Protein AF-A0A958MAZ6-F1 (afdb_monomer_lite)

Foldseek 3Di:
DVVCQLQQHPQQAPVVRGQWDWDADPNDTDIDGHDCCLTLLNVHPPRDDDCPWFVDPDSLDGADRDDPVCVVVVVVVLVVVVVCLVVVLVVLVVPVVDDPVSSVSSNVSSVVCNVPVVDHHHGPPDPPPDDPDD

Radius of gyration: 16.44 Å; chains: 1; bounding box: 55×32×36 Å

pLDDT: mean 88.1, std 15.41, range [31.86, 98.44]

Structure (mmCIF, N/CA/C/O backbone):
data_AF-A0A958MAZ6-F1
#
_entry.id   AF-A0A958MAZ6-F1
#
loop_
_atom_site.group_PDB
_atom_site.id
_atom_site.type_symbol
_atom_site.label_atom_id
_atom_site.label_alt_id
_atom_site.label_comp_id
_atom_site.label_asym_id
_atom_site.label_entity_id
_atom_site.label_seq_id
_atom_site.pdbx_PDB_ins_code
_atom_site.Cartn_x
_atom_site.Cartn_y
_atom_site.Cartn_z
_atom_site.occupancy
_atom_site.B_iso_or_equiv
_atom_site.auth_seq_id
_atom_site.auth_comp_id
_atom_site.auth_asym_id
_atom_site.auth_atom_id
_atom_site.pdbx_PDB_model_num
ATOM 1 N N . ALA A 1 1 ? 3.355 -2.688 -8.962 1.00 88.56 1 ALA A N 1
ATOM 2 C CA . ALA A 1 1 ? 3.538 -1.260 -8.626 1.00 88.56 1 ALA A CA 1
ATOM 3 C C . ALA A 1 1 ? 2.226 -0.572 -8.267 1.00 88.56 1 ALA A C 1
ATOM 5 O O . ALA A 1 1 ? 2.076 -0.203 -7.114 1.00 88.56 1 ALA A O 1
ATOM 6 N N . LEU A 1 2 ? 1.264 -0.418 -9.192 1.00 92.00 2 LEU A N 1
ATOM 7 C CA . LEU A 1 2 ? 0.021 0.309 -8.881 1.00 92.00 2 LEU A CA 1
ATOM 8 C C . LEU A 1 2 ? -0.821 -0.366 -7.784 1.00 92.00 2 LEU A C 1
ATOM 10 O O . LEU A 1 2 ? -1.385 0.328 -6.950 1.00 92.00 2 LEU A O 1
ATOM 14 N N . PHE A 1 3 ? -0.846 -1.702 -7.741 1.00 94.06 3 PHE A N 1
ATOM 15 C CA . PHE A 1 3 ? -1.470 -2.447 -6.642 1.00 94.06 3 PHE A CA 1
ATOM 16 C C . PHE A 1 3 ? -0.880 -2.071 -5.273 1.00 94.06 3 PHE A C 1
ATOM 18 O O . PHE A 1 3 ? -1.616 -1.657 -4.385 1.00 94.06 3 PHE A O 1
ATOM 25 N N . GLU A 1 4 ? 0.447 -2.135 -5.138 1.00 95.31 4 GLU A N 1
ATOM 26 C CA . GLU A 1 4 ? 1.157 -1.746 -3.911 1.00 95.31 4 GLU A CA 1
ATOM 27 C C . GLU A 1 4 ? 0.891 -0.286 -3.539 1.00 95.31 4 GLU A C 1
ATOM 29 O O . GLU A 1 4 ? 0.637 0.035 -2.383 1.00 95.31 4 GLU A O 1
ATOM 34 N N . TYR A 1 5 ? 0.858 0.602 -4.536 1.00 95.06 5 TYR A N 1
ATOM 35 C CA . TYR A 1 5 ? 0.494 1.998 -4.328 1.00 95.06 5 TYR A CA 1
ATOM 36 C C . TYR A 1 5 ? -0.942 2.146 -3.806 1.00 95.06 5 TYR A C 1
ATOM 38 O O . TYR A 1 5 ? -1.156 2.862 -2.833 1.00 95.06 5 TYR A O 1
ATOM 46 N N . MET A 1 6 ? -1.921 1.447 -4.396 1.00 96.19 6 MET A N 1
ATOM 47 C CA . MET A 1 6 ? -3.328 1.486 -3.972 1.00 96.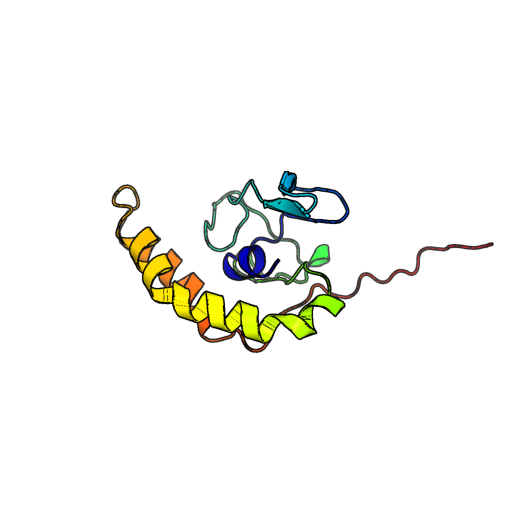19 6 MET A CA 1
ATOM 48 C C . MET A 1 6 ? -3.473 1.143 -2.487 1.00 96.19 6 MET A C 1
ATOM 50 O O . MET A 1 6 ? -4.150 1.870 -1.751 1.00 96.19 6 MET A O 1
ATOM 54 N N . ILE A 1 7 ? -2.805 0.075 -2.045 1.00 97.31 7 ILE A N 1
ATOM 55 C CA . ILE A 1 7 ? -2.846 -0.376 -0.649 1.00 97.31 7 ILE A CA 1
ATOM 56 C C . ILE A 1 7 ? -1.894 0.407 0.271 1.00 97.31 7 ILE A C 1
ATOM 58 O O . ILE A 1 7 ? -1.906 0.183 1.477 1.00 97.31 7 ILE A O 1
ATOM 62 N N . GLY A 1 8 ? -1.104 1.342 -0.265 1.00 96.44 8 GLY A N 1
ATOM 63 C CA . GLY A 1 8 ? -0.164 2.153 0.509 1.00 96.44 8 GLY A CA 1
ATOM 64 C C . GLY A 1 8 ? 1.021 1.364 1.046 1.00 96.44 8 GLY A C 1
ATOM 65 O O . GLY A 1 8 ? 1.453 1.608 2.167 1.00 96.44 8 GLY A O 1
ATOM 66 N N . ASN A 1 9 ? 1.518 0.387 0.290 1.00 96.69 9 ASN A N 1
ATOM 67 C CA . ASN A 1 9 ? 2.681 -0.396 0.676 1.00 96.69 9 ASN A CA 1
ATOM 68 C C . ASN A 1 9 ? 3.971 0.227 0.122 1.00 96.69 9 ASN A C 1
ATOM 70 O O . ASN A 1 9 ? 4.182 0.287 -1.093 1.00 96.69 9 ASN A O 1
ATOM 74 N N . ALA A 1 10 ? 4.842 0.671 1.029 1.00 93.81 10 ALA A N 1
ATOM 75 C CA . ALA A 1 10 ? 6.183 1.174 0.722 1.00 93.81 10 ALA A CA 1
ATOM 76 C C . ALA A 1 10 ? 7.298 0.176 1.105 1.00 93.81 10 ALA A C 1
ATOM 78 O O . ALA A 1 10 ? 8.485 0.484 0.962 1.00 93.81 10 ALA A O 1
ATOM 79 N N . ASP A 1 11 ? 6.935 -1.018 1.588 1.00 93.00 11 ASP A N 1
ATOM 80 C CA . ASP A 1 11 ? 7.870 -2.039 2.063 1.00 93.00 11 ASP A CA 1
ATOM 81 C C . ASP A 1 11 ? 8.224 -3.083 0.990 1.00 93.00 11 ASP A C 1
ATOM 83 O O . ASP A 1 11 ? 8.498 -4.235 1.292 1.00 93.00 11 ASP A O 1
ATOM 87 N N . TRP A 1 12 ? 8.254 -2.696 -0.285 1.00 92.81 12 TRP A N 1
ATOM 88 C CA . TRP A 1 12 ? 8.580 -3.591 -1.401 1.00 92.81 12 TRP A CA 1
ATOM 89 C C . TRP A 1 12 ? 9.534 -2.911 -2.387 1.00 92.81 12 TRP A C 1
ATOM 91 O O . TRP A 1 12 ? 9.534 -1.687 -2.526 1.00 92.81 12 TRP A O 1
ATOM 101 N N . GLU A 1 13 ? 10.352 -3.695 -3.093 1.00 89.56 13 GLU A N 1
ATOM 102 C CA . GLU A 1 13 ? 11.251 -3.158 -4.115 1.00 89.56 13 GLU A CA 1
ATOM 103 C C . GLU A 1 13 ? 11.596 -4.191 -5.191 1.00 89.56 13 GLU A C 1
ATOM 105 O O . GLU A 1 13 ? 12.080 -5.283 -4.893 1.00 89.56 13 GLU A O 1
ATOM 110 N N . ILE A 1 14 ? 11.411 -3.816 -6.461 1.00 86.31 14 ILE A N 1
ATOM 111 C CA . ILE A 1 14 ? 11.726 -4.679 -7.613 1.00 86.31 14 ILE A CA 1
ATOM 112 C C . ILE A 1 14 ? 13.240 -4.907 -7.715 1.00 86.31 14 ILE A C 1
ATOM 114 O O . ILE A 1 14 ? 13.686 -6.046 -7.825 1.00 86.31 14 ILE A O 1
ATOM 118 N N . THR A 1 15 ? 14.035 -3.836 -7.629 1.00 84.62 15 THR A N 1
ATOM 119 C CA . THR A 1 15 ? 15.490 -3.864 -7.858 1.00 84.62 15 THR A CA 1
ATOM 120 C C . THR A 1 15 ? 16.230 -4.782 -6.886 1.00 84.62 15 THR A C 1
ATOM 122 O O . THR A 1 15 ? 17.078 -5.562 -7.310 1.00 84.62 15 THR A O 1
ATOM 125 N N . TYR A 1 16 ? 15.892 -4.729 -5.594 1.00 87.06 16 TYR A N 1
ATOM 126 C CA . TYR A 1 16 ? 16.510 -5.577 -4.565 1.00 87.06 16 TYR A CA 1
ATOM 127 C C . TYR A 1 16 ? 15.683 -6.820 -4.224 1.00 87.06 16 TYR A C 1
ATOM 129 O O . TYR A 1 16 ? 16.024 -7.537 -3.288 1.00 87.06 16 TYR A O 1
ATOM 137 N N . SER A 1 17 ? 14.607 -7.095 -4.971 1.00 90.19 17 SER A N 1
ATOM 138 C CA . SER A 1 17 ? 13.696 -8.219 -4.708 1.00 90.19 17 SER A CA 1
ATOM 139 C C . SER A 1 17 ? 13.158 -8.247 -3.271 1.00 90.19 17 SER A C 1
ATOM 141 O O . SER A 1 17 ? 12.969 -9.309 -2.679 1.00 90.19 17 SER A O 1
ATOM 143 N N . LYS A 1 18 ? 12.922 -7.069 -2.687 1.00 93.38 18 LYS A N 1
ATOM 144 C CA . LYS A 1 18 ? 12.365 -6.949 -1.340 1.00 93.38 18 LYS A CA 1
ATOM 145 C C . LYS A 1 18 ? 10.858 -7.175 -1.411 1.00 93.38 18 LYS A C 1
ATOM 147 O O . LYS A 1 18 ? 10.179 -6.462 -2.148 1.00 93.38 18 LYS A O 1
ATOM 152 N N . ASN A 1 19 ? 10.354 -8.148 -0.651 1.00 95.50 19 ASN A N 1
ATOM 153 C CA . ASN A 1 19 ? 8.926 -8.481 -0.557 1.00 95.50 19 ASN A CA 1
ATOM 154 C C . ASN A 1 19 ? 8.256 -8.747 -1.918 1.00 95.50 19 ASN A C 1
ATOM 156 O O . ASN A 1 19 ? 7.069 -8.515 -2.138 1.00 95.50 19 ASN A O 1
ATOM 160 N N . VAL A 1 20 ? 9.042 -9.283 -2.857 1.00 95.12 20 VAL A N 1
ATOM 161 C CA . VAL A 1 20 ? 8.583 -9.744 -4.165 1.00 95.12 20 VAL A CA 1
ATOM 162 C C . VAL A 1 20 ? 9.321 -11.020 -4.556 1.00 95.12 20 VAL A C 1
ATOM 164 O O . VAL A 1 20 ? 10.532 -11.140 -4.383 1.00 95.12 20 VAL A O 1
ATOM 167 N N . LYS A 1 21 ? 8.583 -11.998 -5.078 1.00 94.44 21 LYS A N 1
ATOM 168 C CA . LYS A 1 21 ? 9.135 -13.190 -5.731 1.00 94.44 21 LYS A CA 1
ATOM 169 C C . LYS A 1 21 ? 8.850 -13.125 -7.217 1.00 94.44 21 LYS A C 1
ATOM 171 O O . LYS A 1 21 ? 7.878 -12.509 -7.637 1.00 94.44 21 LYS A O 1
ATOM 176 N N . TYR A 1 22 ? 9.661 -13.808 -8.008 1.00 94.06 22 TYR A N 1
ATOM 177 C CA . TYR A 1 22 ? 9.463 -13.881 -9.447 1.00 94.06 22 TYR A CA 1
ATOM 178 C C . TYR A 1 22 ? 9.176 -15.315 -9.853 1.00 94.06 22 TYR A C 1
ATOM 180 O O . TYR A 1 22 ? 9.877 -16.238 -9.440 1.00 94.06 22 TYR A O 1
ATOM 188 N N . VAL A 1 23 ? 8.131 -15.494 -10.652 1.00 95.00 23 VAL A N 1
ATOM 189 C CA . VAL A 1 23 ? 7.770 -16.785 -11.235 1.00 95.00 23 VAL A CA 1
ATOM 190 C C . VAL A 1 23 ? 7.729 -16.625 -12.742 1.00 95.00 23 VAL A C 1
ATOM 192 O O . VAL A 1 23 ? 7.136 -15.678 -13.251 1.00 95.00 23 VAL A O 1
ATOM 195 N N . THR A 1 24 ? 8.341 -17.558 -13.460 1.00 96.31 24 THR A N 1
ATOM 196 C CA . THR A 1 24 ? 8.271 -17.588 -14.921 1.00 96.31 24 THR A CA 1
ATOM 197 C C . THR A 1 24 ? 7.048 -18.383 -15.357 1.00 96.31 24 THR A C 1
ATOM 199 O O . THR A 1 24 ? 6.849 -19.518 -14.924 1.00 96.31 24 THR A O 1
ATOM 202 N N . LYS A 1 25 ? 6.228 -17.799 -16.230 1.00 94.00 25 LYS A N 1
ATOM 203 C CA . LYS A 1 25 ? 5.082 -18.463 -16.855 1.00 94.00 25 LYS A CA 1
ATOM 204 C C . LYS A 1 25 ? 5.039 -18.087 -18.330 1.00 94.00 25 LYS A C 1
ATOM 206 O O . LYS A 1 25 ? 4.913 -16.909 -18.640 1.00 94.00 25 LYS A O 1
ATOM 211 N N . ASN A 1 26 ? 5.100 -19.077 -19.223 1.00 95.25 26 ASN A N 1
ATOM 212 C CA . ASN A 1 26 ? 5.123 -18.869 -20.679 1.00 95.25 26 ASN A CA 1
ATOM 213 C C . ASN A 1 26 ? 6.198 -17.847 -21.105 1.00 95.25 26 ASN A C 1
ATOM 215 O O . ASN A 1 26 ? 5.886 -16.884 -21.795 1.00 95.25 26 ASN A O 1
ATOM 219 N N . ASP A 1 27 ? 7.424 -18.006 -20.594 1.00 93.50 27 ASP A N 1
ATOM 220 C CA . ASP A 1 27 ? 8.568 -17.100 -20.815 1.00 93.50 27 ASP A CA 1
ATOM 221 C C . ASP A 1 27 ? 8.377 -15.648 -20.338 1.00 93.50 27 ASP A C 1
ATOM 223 O O . ASP A 1 27 ? 9.232 -14.789 -20.553 1.00 93.50 27 ASP A O 1
ATOM 227 N N . ILE A 1 28 ? 7.290 -15.370 -19.615 1.00 93.00 28 ILE A N 1
ATOM 228 C CA . ILE A 1 28 ? 7.029 -14.080 -18.981 1.00 93.00 28 ILE A CA 1
ATOM 229 C C . ILE A 1 28 ? 7.410 -14.174 -17.506 1.00 93.00 28 ILE A C 1
ATOM 231 O O . ILE A 1 28 ? 6.925 -15.041 -16.772 1.00 93.00 28 ILE A O 1
ATOM 235 N N . LEU A 1 29 ? 8.263 -13.253 -17.059 1.00 91.50 29 LEU A N 1
ATOM 236 C CA . LEU A 1 29 ? 8.595 -13.091 -15.649 1.00 91.50 29 LEU A CA 1
ATOM 237 C C . LEU A 1 29 ? 7.466 -12.338 -14.936 1.00 91.50 29 LEU A C 1
ATOM 239 O O . LEU A 1 29 ? 7.215 -11.165 -15.214 1.00 91.50 29 LEU A O 1
ATOM 243 N N . VAL A 1 30 ? 6.793 -13.005 -14.004 1.00 91.12 30 VAL A N 1
ATOM 244 C CA . VAL A 1 30 ? 5.672 -12.452 -13.240 1.00 91.12 30 VAL A CA 1
ATOM 245 C C . VAL A 1 30 ? 6.137 -12.111 -11.822 1.00 91.12 30 VAL A C 1
ATOM 247 O O . VAL A 1 30 ? 6.520 -13.022 -11.081 1.00 91.12 30 VAL A O 1
ATOM 250 N N . PRO A 1 31 ? 6.101 -10.829 -11.410 1.00 91.44 31 PRO A N 1
ATOM 251 C CA . PRO A 1 31 ? 6.348 -10.450 -10.027 1.00 91.44 31 PRO A CA 1
ATOM 252 C C . PRO A 1 31 ? 5.127 -10.785 -9.162 1.00 91.44 31 PRO A C 1
ATOM 254 O O . PRO A 1 31 ? 4.004 -10.377 -9.458 1.00 91.44 31 PRO A O 1
ATOM 257 N N . ILE A 1 32 ? 5.361 -11.503 -8.071 1.00 93.12 32 ILE A N 1
ATOM 258 C CA . ILE A 1 32 ? 4.376 -11.858 -7.054 1.00 93.12 32 ILE A CA 1
ATOM 259 C C . ILE A 1 32 ? 4.787 -11.155 -5.758 1.00 93.12 32 ILE A C 1
ATOM 261 O O . ILE A 1 32 ? 5.738 -11.603 -5.106 1.00 93.12 32 ILE A O 1
ATOM 265 N N . PRO A 1 33 ? 4.129 -10.046 -5.392 1.00 94.50 33 PRO A N 1
ATOM 266 C CA . PRO A 1 33 ? 4.403 -9.393 -4.126 1.00 94.50 33 PRO A CA 1
ATOM 267 C C . PRO A 1 33 ? 3.871 -10.233 -2.959 1.00 94.50 33 PRO A C 1
ATOM 269 O O . PRO A 1 33 ? 2.916 -11.002 -3.107 1.00 94.50 33 PRO A O 1
ATOM 272 N N . TYR A 1 34 ? 4.513 -10.106 -1.806 1.00 95.25 34 TYR A N 1
ATOM 273 C CA . TYR A 1 34 ? 4.112 -10.747 -0.557 1.00 95.25 34 TYR A CA 1
ATOM 274 C C . TYR A 1 34 ? 4.422 -9.813 0.618 1.00 95.25 34 TYR A C 1
ATOM 276 O O . TYR A 1 34 ? 5.082 -8.803 0.423 1.00 95.25 34 TYR A O 1
ATOM 284 N N . ASP A 1 35 ? 3.964 -10.166 1.820 1.00 94.81 35 ASP A N 1
ATOM 285 C CA . ASP A 1 35 ? 4.179 -9.380 3.047 1.00 94.81 35 ASP A CA 1
ATOM 286 C C . ASP A 1 35 ? 3.537 -7.976 3.005 1.00 94.81 35 ASP A C 1
ATOM 288 O O . ASP A 1 35 ? 4.161 -6.962 2.699 1.00 94.81 35 ASP A O 1
ATOM 292 N N . PHE A 1 36 ? 2.222 -7.925 3.248 1.00 96.75 36 PHE A N 1
ATOM 293 C CA . PHE A 1 36 ? 1.411 -6.704 3.107 1.00 96.75 36 PHE A CA 1
ATOM 294 C C . PHE A 1 36 ? 1.087 -6.017 4.435 1.00 96.75 36 PHE A C 1
ATOM 296 O O . PHE A 1 36 ? 0.292 -5.075 4.468 1.00 96.75 36 PHE A O 1
ATOM 303 N N . ASP A 1 37 ? 1.623 -6.507 5.545 1.00 95.44 37 ASP A N 1
ATOM 304 C CA . ASP A 1 37 ? 1.287 -6.018 6.879 1.00 95.44 37 ASP A CA 1
ATOM 305 C C . ASP A 1 37 ? 1.769 -4.576 7.132 1.00 95.44 37 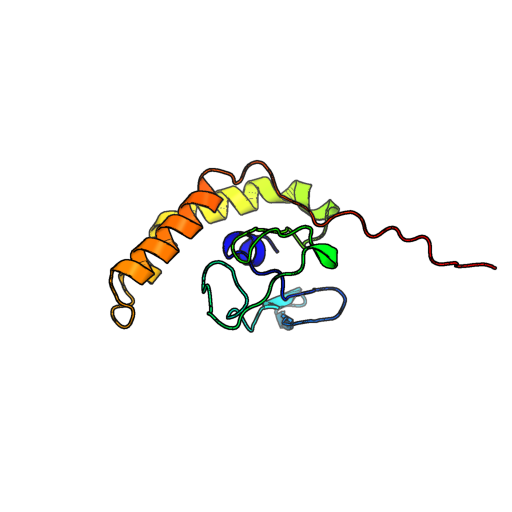ASP A C 1
ATOM 307 O O . ASP A 1 37 ? 1.115 -3.831 7.862 1.00 95.44 37 ASP A O 1
ATOM 311 N N . PHE A 1 38 ? 2.825 -4.146 6.435 1.00 95.94 38 PHE A N 1
ATOM 312 C CA . PHE A 1 38 ? 3.323 -2.765 6.408 1.00 95.94 38 PHE A CA 1
ATOM 313 C C . PHE A 1 38 ? 2.537 -1.824 5.477 1.00 95.94 38 PHE A C 1
ATOM 315 O O . PHE A 1 38 ? 2.901 -0.658 5.314 1.00 95.94 38 PHE A O 1
ATOM 322 N N . SER A 1 39 ? 1.447 -2.291 4.864 1.00 97.75 39 SER A N 1
ATOM 323 C CA . SER A 1 39 ? 0.612 -1.446 4.010 1.00 97.75 39 SER A CA 1
ATOM 324 C C . SER A 1 39 ? -0.288 -0.504 4.819 1.00 97.75 39 SER A C 1
ATOM 326 O O . SER A 1 39 ? -0.845 -0.871 5.860 1.00 97.75 39 SER A O 1
ATOM 328 N N . GLY A 1 40 ? -0.505 0.707 4.298 1.00 97.38 40 GLY A N 1
ATOM 329 C CA . GLY A 1 40 ? -1.455 1.668 4.863 1.00 97.38 40 GLY A CA 1
ATOM 330 C C . GLY A 1 40 ? -2.889 1.131 4.968 1.00 97.38 40 GLY A C 1
ATOM 331 O O . GLY A 1 40 ? -3.609 1.503 5.893 1.00 97.38 40 GLY A O 1
ATOM 332 N N . LEU A 1 41 ? -3.286 0.218 4.071 1.00 97.69 41 LEU A N 1
ATOM 333 C CA . LEU A 1 41 ? -4.586 -0.459 4.108 1.00 97.69 41 LEU A CA 1
ATOM 334 C C . LEU A 1 41 ? -4.733 -1.389 5.319 1.00 97.69 41 LEU A C 1
ATOM 336 O O . LEU A 1 41 ? -5.818 -1.458 5.895 1.00 97.69 41 LEU A O 1
ATOM 340 N N . VAL A 1 42 ? -3.672 -2.121 5.680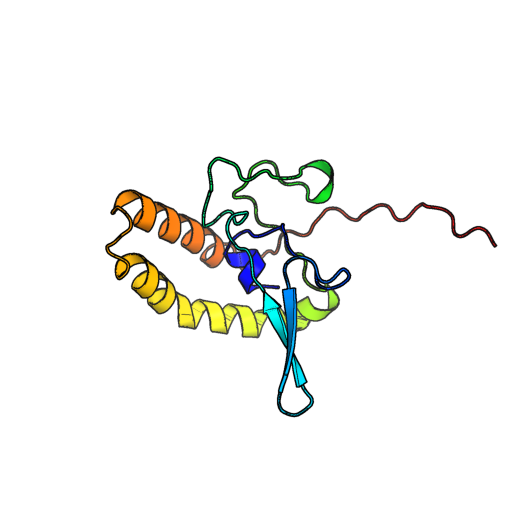 1.00 96.50 42 VAL A N 1
ATOM 341 C CA . VAL A 1 42 ? -3.677 -2.991 6.865 1.00 96.50 42 VAL A CA 1
ATOM 342 C C . VAL A 1 42 ? -3.590 -2.152 8.137 1.00 96.50 42 VAL A C 1
ATOM 344 O O . VAL A 1 42 ? -4.294 -2.443 9.102 1.00 96.50 42 VAL A O 1
ATOM 347 N N . GLY A 1 43 ? -2.754 -1.108 8.139 1.00 95.38 43 GLY A N 1
ATOM 348 C CA . GLY A 1 43 ? -2.638 -0.189 9.271 1.00 95.38 43 GLY A CA 1
ATOM 349 C C . GLY A 1 43 ? -2.185 -0.880 10.559 1.00 95.38 43 GLY A C 1
ATOM 350 O O . GLY A 1 43 ? -2.671 -0.542 11.640 1.00 95.38 43 GLY A O 1
ATOM 351 N N . ALA A 1 44 ? -1.298 -1.877 10.451 1.00 95.12 44 ALA A N 1
ATOM 352 C CA . ALA A 1 44 ? -0.808 -2.623 11.603 1.00 95.12 44 ALA A CA 1
ATOM 353 C C . ALA A 1 44 ? -0.139 -1.681 12.617 1.00 95.12 44 ALA A C 1
ATOM 355 O O . ALA A 1 44 ? 0.648 -0.811 12.250 1.00 95.12 44 ALA A O 1
ATOM 356 N N . SER A 1 45 ? -0.415 -1.872 13.909 1.00 94.31 45 SER A N 1
ATOM 357 C CA . SER A 1 45 ? 0.068 -0.978 14.976 1.00 94.31 45 SER A CA 1
ATOM 358 C C . SER A 1 45 ? 1.592 -0.931 15.112 1.00 94.31 45 SER A C 1
ATOM 360 O O . SER A 1 45 ? 2.130 0.024 15.667 1.00 94.31 45 SER A O 1
ATOM 362 N N . TYR A 1 46 ? 2.279 -1.963 14.624 1.00 94.88 46 TYR A N 1
ATOM 363 C CA . TYR A 1 46 ? 3.734 -2.070 14.625 1.00 94.88 46 TYR A CA 1
ATOM 364 C C . TYR A 1 46 ? 4.382 -1.583 13.323 1.00 94.88 46 TYR A C 1
ATOM 366 O O . TYR A 1 46 ? 5.607 -1.467 13.268 1.00 94.88 46 TYR A O 1
ATOM 374 N N . ALA A 1 47 ? 3.600 -1.329 12.271 1.00 95.44 47 ALA A N 1
ATOM 375 C CA . ALA A 1 47 ? 4.144 -0.884 11.000 1.00 95.44 47 ALA A CA 1
ATOM 376 C C . ALA A 1 47 ? 4.700 0.539 11.133 1.00 95.44 47 ALA A C 1
ATOM 378 O O . ALA A 1 47 ? 4.112 1.421 11.763 1.00 95.44 47 ALA A O 1
ATOM 379 N N . THR A 1 48 ? 5.860 0.761 10.522 1.00 94.62 48 THR A N 1
ATOM 380 C CA . THR A 1 48 ? 6.552 2.054 10.541 1.00 94.62 48 THR A CA 1
ATOM 381 C C . THR A 1 48 ? 6.616 2.643 9.136 1.00 94.62 48 THR A C 1
ATOM 383 O O . THR A 1 48 ? 6.512 1.926 8.145 1.00 94.62 48 THR A O 1
ATOM 386 N N . TYR A 1 49 ? 6.780 3.963 9.044 1.00 94.62 49 TYR A N 1
ATOM 387 C CA . TYR A 1 49 ? 6.915 4.695 7.782 1.00 94.62 49 TYR A CA 1
ATOM 388 C C . TYR A 1 49 ? 8.220 5.494 7.763 1.00 94.62 49 TYR A C 1
ATOM 390 O O . TYR A 1 49 ? 8.799 5.790 8.811 1.00 94.62 49 TYR A O 1
ATOM 398 N N . SER A 1 50 ? 8.693 5.868 6.571 1.00 92.88 50 SER A N 1
ATOM 399 C CA . SER A 1 50 ? 9.981 6.555 6.421 1.00 92.88 50 SER A CA 1
ATOM 400 C C . SER A 1 50 ? 9.847 7.899 5.715 1.00 92.88 50 SER A C 1
ATOM 402 O O . SER A 1 50 ? 9.803 7.983 4.486 1.00 92.88 50 SER A O 1
ATOM 404 N N . ARG A 1 51 ? 9.895 8.986 6.496 1.00 92.06 51 ARG A N 1
ATOM 405 C CA . ARG A 1 51 ? 9.963 10.349 5.945 1.00 92.06 51 ARG A CA 1
ATOM 406 C C . ARG A 1 51 ? 11.241 10.583 5.143 1.00 92.06 51 ARG A C 1
ATOM 408 O O . ARG A 1 51 ? 11.197 11.200 4.087 1.00 92.06 51 ARG A O 1
ATOM 415 N N . LYS A 1 52 ? 12.381 10.078 5.627 1.00 90.56 52 LYS A N 1
ATOM 416 C CA . LYS A 1 52 ? 13.689 10.271 4.979 1.00 90.56 52 LYS A CA 1
ATOM 417 C C . LYS A 1 52 ? 13.768 9.565 3.626 1.00 90.56 52 LYS A C 1
ATOM 419 O O . LYS A 1 52 ? 14.323 10.123 2.689 1.00 90.56 52 LYS A O 1
ATOM 424 N N . GLN A 1 53 ? 13.264 8.335 3.544 1.00 88.56 53 GLN A N 1
ATOM 425 C CA . GLN A 1 53 ? 13.387 7.525 2.334 1.00 88.56 53 GLN A CA 1
ATOM 426 C C . GLN A 1 53 ? 12.282 7.820 1.321 1.00 88.56 53 GLN A C 1
ATOM 428 O O . GLN A 1 53 ? 12.550 7.825 0.124 1.00 88.56 53 GLN A O 1
ATOM 433 N N . TYR A 1 54 ? 11.059 8.056 1.799 1.00 91.88 54 TYR A N 1
ATOM 434 C CA . TYR A 1 54 ? 9.867 8.080 0.953 1.00 91.88 54 TYR A CA 1
ATOM 435 C C . TYR A 1 54 ? 9.054 9.372 1.062 1.00 91.88 54 TYR A C 1
ATOM 437 O O . TYR A 1 54 ? 8.085 9.537 0.335 1.00 91.88 54 TYR A O 1
ATOM 445 N N . GLY A 1 55 ? 9.423 10.300 1.949 1.00 91.94 55 GLY A N 1
ATOM 446 C CA . GLY A 1 55 ? 8.667 11.537 2.162 1.00 91.94 55 GLY A CA 1
ATOM 447 C C . GLY A 1 55 ? 7.348 11.352 2.920 1.00 91.94 55 GLY A C 1
ATOM 448 O O . GLY A 1 55 ? 6.631 12.330 3.105 1.00 91.94 55 GLY A O 1
ATOM 449 N N . GLN A 1 56 ? 7.042 10.138 3.392 1.00 94.56 56 GLN A N 1
ATOM 450 C CA . GLN A 1 56 ? 5.827 9.839 4.153 1.00 94.56 56 GLN A CA 1
ATOM 451 C C . GLN A 1 56 ? 5.798 10.625 5.471 1.00 94.56 56 GLN A C 1
ATOM 453 O O . GLN A 1 56 ? 6.778 10.651 6.221 1.00 94.56 56 GLN A O 1
ATOM 458 N N . LEU A 1 57 ? 4.663 11.251 5.760 1.00 95.00 57 LEU A N 1
ATOM 459 C CA . LEU A 1 57 ? 4.345 11.911 7.024 1.00 95.00 57 LEU A CA 1
ATOM 460 C C . LEU A 1 57 ? 3.588 10.978 7.975 1.00 95.00 57 LEU A C 1
ATOM 462 O O . LEU A 1 57 ? 3.605 11.203 9.181 1.00 95.00 57 LEU A O 1
ATOM 466 N N . ASN A 1 58 ? 2.926 9.950 7.444 1.00 95.25 58 ASN A N 1
ATOM 467 C CA . ASN A 1 58 ? 2.271 8.891 8.206 1.00 95.25 58 ASN A CA 1
ATOM 468 C C . ASN A 1 58 ? 2.226 7.567 7.407 1.00 95.25 58 ASN A C 1
ATOM 470 O O . ASN A 1 58 ? 2.545 7.535 6.220 1.00 95.25 58 ASN A O 1
ATOM 474 N N . LEU A 1 59 ? 1.810 6.474 8.060 1.00 94.69 59 LEU A N 1
ATOM 475 C CA . LEU A 1 59 ? 1.743 5.128 7.465 1.00 94.69 59 LEU A CA 1
ATOM 476 C C . LEU A 1 59 ? 0.762 5.016 6.285 1.00 94.69 59 LEU A C 1
ATOM 478 O O . LEU A 1 59 ? 0.966 4.208 5.388 1.00 94.69 59 LEU A O 1
ATOM 482 N N . GLN A 1 60 ? -0.303 5.815 6.277 1.00 95.31 60 GLN A N 1
ATOM 483 C CA . GLN A 1 60 ? -1.334 5.779 5.241 1.00 95.31 60 GLN A CA 1
ATOM 484 C C . GLN A 1 60 ? -0.939 6.564 3.979 1.00 95.31 60 GLN A C 1
ATOM 486 O O . GLN A 1 60 ? -1.619 6.448 2.954 1.00 95.31 60 GLN A O 1
ATOM 491 N N . ASP A 1 61 ? 0.165 7.318 4.009 1.00 95.50 61 ASP A N 1
ATOM 492 C CA . ASP A 1 61 ? 0.667 8.035 2.839 1.00 95.50 61 ASP A CA 1
ATOM 493 C C . ASP A 1 61 ? 1.160 7.060 1.766 1.00 95.50 61 ASP A C 1
ATOM 495 O O . ASP A 1 61 ? 1.992 6.184 2.017 1.00 95.50 61 ASP A O 1
ATOM 499 N N . ARG A 1 62 ? 0.678 7.245 0.534 1.00 95.06 62 ARG A N 1
ATOM 500 C CA . ARG A 1 62 ? 1.052 6.408 -0.611 1.00 95.06 62 ARG A CA 1
ATOM 501 C C . ARG A 1 62 ? 2.275 6.960 -1.318 1.00 95.06 62 ARG A C 1
ATOM 503 O O . ARG A 1 62 ? 2.344 8.155 -1.596 1.00 95.06 62 ARG A O 1
ATOM 510 N N . VAL A 1 63 ? 3.178 6.065 -1.705 1.00 93.75 63 VAL A N 1
ATOM 511 C CA . VAL A 1 63 ? 4.373 6.400 -2.482 1.00 93.75 63 VAL A CA 1
ATOM 512 C C . VAL A 1 63 ? 4.526 5.402 -3.619 1.00 93.75 63 VAL A C 1
ATOM 514 O O . VAL A 1 63 ? 4.516 4.190 -3.414 1.00 93.75 63 VAL A O 1
ATOM 517 N N . TYR A 1 64 ? 4.604 5.905 -4.846 1.00 92.06 64 TYR A N 1
ATOM 518 C CA . TYR A 1 64 ? 4.735 5.084 -6.035 1.00 92.06 64 TYR A CA 1
ATOM 519 C C . TYR A 1 64 ? 6.199 4.690 -6.222 1.00 92.06 64 TYR A C 1
ATOM 521 O O . TYR A 1 64 ? 7.052 5.530 -6.499 1.00 92.06 64 TYR A O 1
ATOM 529 N N . LEU A 1 65 ? 6.472 3.392 -6.070 1.00 90.12 65 LEU A N 1
ATOM 530 C CA . LEU A 1 65 ? 7.806 2.788 -6.197 1.00 90.12 65 LEU A CA 1
ATOM 531 C C . LEU A 1 65 ? 7.971 1.984 -7.502 1.00 90.12 65 LEU A C 1
ATOM 533 O O . LEU A 1 65 ? 8.865 1.150 -7.628 1.00 90.12 65 LEU A O 1
ATOM 537 N N . GLY A 1 66 ? 7.076 2.187 -8.474 1.00 87.44 66 GLY A N 1
ATOM 538 C CA . GLY A 1 66 ? 7.228 1.626 -9.817 1.00 87.44 66 GLY A CA 1
ATOM 539 C C . GLY A 1 66 ? 8.184 2.443 -10.686 1.00 87.44 66 GLY A C 1
ATOM 540 O O . GLY A 1 66 ? 8.576 3.553 -10.338 1.00 87.44 66 GLY A O 1
ATOM 541 N N . PHE A 1 67 ? 8.522 1.917 -11.863 1.00 82.62 67 PHE A N 1
ATOM 542 C CA . PHE A 1 67 ? 9.354 2.645 -12.819 1.00 82.62 67 PHE A CA 1
ATOM 543 C C . PHE A 1 67 ? 8.602 3.842 -13.414 1.00 82.62 67 PHE A C 1
ATOM 545 O O . PHE A 1 67 ? 7.480 3.698 -13.900 1.00 82.62 67 PHE A O 1
ATOM 552 N N . GLU A 1 68 ? 9.247 5.009 -13.440 1.00 73.12 68 GLU A N 1
ATOM 553 C CA . GLU A 1 68 ? 8.676 6.248 -13.985 1.00 73.12 68 GLU A CA 1
ATOM 554 C C . GLU A 1 68 ? 8.343 6.128 -15.479 1.00 73.12 68 GLU A C 1
ATOM 556 O O . GLU A 1 68 ? 7.274 6.540 -15.915 1.00 73.12 68 GLU A O 1
ATOM 561 N N . ARG A 1 69 ? 9.184 5.438 -16.260 1.00 68.12 69 ARG A N 1
ATOM 562 C CA . ARG A 1 69 ? 8.917 5.134 -17.681 1.00 68.12 69 ARG A CA 1
ATOM 563 C C . ARG A 1 69 ? 7.650 4.305 -17.917 1.00 68.12 69 ARG A C 1
ATOM 565 O O . ARG A 1 69 ? 7.092 4.349 -19.003 1.00 68.12 69 ARG A O 1
ATOM 572 N N . SER A 1 70 ? 7.196 3.555 -16.912 1.00 68.94 70 SER A N 1
ATOM 573 C CA . SER A 1 70 ? 5.960 2.767 -16.991 1.00 68.94 70 SER A CA 1
ATOM 574 C C . SER A 1 70 ? 4.714 3.613 -16.722 1.00 68.94 70 SER A C 1
ATOM 576 O O . SER A 1 70 ? 3.604 3.096 -16.806 1.00 68.94 70 SER A O 1
ATOM 578 N N . THR A 1 71 ? 4.868 4.907 -16.407 1.00 65.75 71 THR A N 1
ATOM 579 C CA . THR A 1 71 ? 3.726 5.799 -16.166 1.00 65.75 71 THR A CA 1
ATOM 580 C C . THR A 1 71 ? 2.886 6.046 -17.417 1.00 65.75 71 THR A C 1
ATOM 582 O O . THR A 1 71 ? 1.688 6.297 -17.302 1.00 65.75 71 THR A O 1
ATOM 585 N N . VAL A 1 72 ? 3.475 5.870 -18.604 1.00 62.19 72 VAL A N 1
ATOM 586 C CA . VAL A 1 72 ? 2.791 5.974 -19.902 1.00 62.19 72 VAL A CA 1
ATOM 587 C C . VAL A 1 72 ? 1.641 4.956 -20.029 1.00 62.19 72 VAL A C 1
ATOM 589 O O . VAL A 1 72 ? 0.592 5.292 -20.574 1.00 62.19 72 VAL A O 1
ATOM 592 N N . ASP A 1 73 ? 1.772 3.769 -19.424 1.00 68.94 73 ASP A N 1
ATOM 593 C CA . ASP A 1 73 ? 0.758 2.696 -19.437 1.00 68.94 73 ASP A CA 1
ATOM 594 C C . ASP A 1 73 ? -0.185 2.714 -18.215 1.00 68.94 73 ASP A C 1
ATOM 596 O O . ASP A 1 73 ? -1.063 1.853 -18.053 1.00 68.94 73 ASP A O 1
ATOM 600 N N . LEU A 1 74 ? -0.043 3.694 -17.315 1.00 79.00 74 LEU A N 1
ATOM 601 C CA . LEU A 1 74 ? -0.827 3.708 -16.079 1.00 79.00 74 LEU A CA 1
ATOM 602 C C . LEU A 1 74 ? -2.299 4.005 -16.300 1.00 79.00 74 LEU A C 1
ATOM 604 O O . LEU A 1 74 ? -3.111 3.513 -15.528 1.00 79.00 74 LEU A O 1
ATOM 608 N N . LYS A 1 75 ? -2.668 4.756 -17.341 1.00 81.75 75 LYS A N 1
ATOM 609 C CA . LYS A 1 75 ? -4.070 5.137 -17.558 1.00 81.75 75 LYS A CA 1
ATOM 610 C C . LYS A 1 75 ? -4.972 3.917 -17.763 1.00 81.75 75 LYS A C 1
ATOM 612 O O . LYS A 1 75 ? -6.017 3.817 -17.128 1.00 81.75 75 LYS A O 1
ATOM 617 N N . ALA A 1 76 ? -4.550 2.973 -18.606 1.00 86.50 76 ALA A N 1
ATOM 618 C CA . ALA A 1 76 ? -5.289 1.729 -18.829 1.00 86.50 76 ALA A CA 1
ATOM 619 C C . ALA A 1 76 ? -5.313 0.859 -17.562 1.00 86.50 76 ALA A C 1
ATOM 621 O O . ALA A 1 76 ? -6.346 0.297 -17.208 1.00 86.50 76 ALA A O 1
ATOM 622 N N . THR A 1 77 ? -4.195 0.809 -16.832 1.00 88.56 77 THR A N 1
ATOM 623 C CA . THR A 1 77 ? -4.109 0.067 -15.568 1.00 88.56 77 THR A CA 1
ATOM 624 C C . THR A 1 77 ? -5.023 0.671 -14.493 1.00 88.56 77 THR A C 1
ATOM 626 O O . THR A 1 77 ? -5.697 -0.059 -13.778 1.00 88.56 77 THR A O 1
ATOM 629 N N . MET A 1 78 ? -5.100 1.998 -14.389 1.00 88.94 78 MET A N 1
ATOM 630 C CA . MET A 1 78 ? -6.003 2.697 -13.470 1.00 88.94 78 MET A CA 1
ATOM 631 C C . MET A 1 78 ? -7.467 2.460 -13.833 1.00 88.94 78 MET A C 1
ATOM 633 O O . MET A 1 78 ? -8.260 2.179 -12.940 1.00 88.94 78 MET A O 1
ATOM 637 N N . ALA A 1 79 ? -7.815 2.504 -15.123 1.00 90.44 79 ALA A N 1
ATOM 638 C CA . ALA A 1 79 ? -9.160 2.171 -15.589 1.00 90.44 79 ALA A CA 1
ATOM 639 C C . ALA A 1 79 ? -9.545 0.730 -15.216 1.00 90.44 79 ALA A C 1
ATOM 641 O O . ALA A 1 79 ? -10.621 0.504 -14.672 1.00 90.44 79 ALA A O 1
ATOM 642 N N . TYR A 1 80 ? -8.629 -0.227 -15.393 1.00 93.00 80 TYR A N 1
ATOM 643 C CA . TYR A 1 80 ? -8.844 -1.606 -14.955 1.00 93.00 80 TYR A CA 1
ATOM 644 C C . TYR A 1 80 ? -9.094 -1.711 -13.442 1.00 93.00 80 TYR A C 1
ATOM 646 O O . TYR A 1 80 ? -9.953 -2.467 -13.003 1.00 93.00 80 TYR A O 1
ATOM 654 N N . PHE A 1 81 ? -8.373 -0.946 -12.619 1.00 93.69 81 PHE A N 1
ATOM 655 C CA . PHE A 1 81 ? -8.614 -0.923 -11.174 1.00 93.69 81 PHE A CA 1
ATOM 656 C C . PHE A 1 81 ? -9.973 -0.305 -10.829 1.00 93.69 81 PHE A C 1
ATOM 658 O O . PHE A 1 81 ? -10.649 -0.808 -9.933 1.00 93.69 81 PHE A O 1
ATOM 665 N N . GLU A 1 82 ? -10.387 0.743 -11.543 1.00 94.31 82 GLU A N 1
ATOM 666 C CA . GLU A 1 82 ? -11.704 1.367 -11.378 1.00 94.31 82 GLU A CA 1
ATOM 667 C C . GLU A 1 82 ? -12.831 0.364 -11.668 1.00 94.31 82 GLU A C 1
ATOM 669 O O . GLU A 1 82 ? -13.765 0.244 -10.879 1.00 94.31 82 GLU A O 1
ATOM 674 N N . GLU A 1 83 ? -12.697 -0.442 -12.726 1.00 96.75 83 GLU A N 1
ATOM 675 C CA . GLU A 1 83 ? -13.633 -1.533 -13.042 1.00 96.75 83 GLU A CA 1
ATOM 676 C C . GLU A 1 83 ? -13.708 -2.604 -11.939 1.00 96.75 83 GLU A C 1
ATOM 678 O O . GLU A 1 83 ? -14.715 -3.299 -11.812 1.00 96.75 83 GLU A O 1
ATOM 683 N N . LYS A 1 84 ? -12.652 -2.758 -11.128 1.00 96.94 84 LYS A N 1
ATOM 684 C CA . LYS A 1 84 ? -12.579 -3.726 -10.018 1.00 96.94 84 LYS A CA 1
ATOM 685 C C . LYS A 1 84 ? -12.943 -3.140 -8.658 1.00 96.94 84 LYS A C 1
ATOM 687 O O . LYS A 1 84 ? -12.948 -3.878 -7.671 1.00 96.94 84 LYS A O 1
ATOM 692 N N . LYS A 1 85 ? -13.263 -1.848 -8.584 1.00 97.06 85 LYS A N 1
ATOM 693 C CA . LYS A 1 85 ? -13.525 -1.135 -7.329 1.00 97.06 85 LYS A CA 1
ATOM 694 C C . LYS A 1 85 ? -14.603 -1.809 -6.478 1.00 97.06 85 LYS A C 1
ATOM 696 O O . LYS A 1 85 ? -14.353 -2.143 -5.320 1.00 97.06 85 LYS A O 1
ATOM 701 N N . ASP A 1 86 ? -15.769 -2.076 -7.061 1.00 97.94 86 ASP A N 1
ATOM 702 C CA . ASP A 1 86 ? -16.895 -2.660 -6.325 1.00 97.94 86 ASP A CA 1
ATOM 703 C C . ASP A 1 86 ? -16.606 -4.101 -5.880 1.00 97.94 86 ASP A C 1
ATOM 705 O O . ASP A 1 86 ? -17.026 -4.524 -4.801 1.00 97.94 86 ASP A O 1
ATOM 709 N N . ASP A 1 87 ? -15.833 -4.853 -6.667 1.00 98.19 87 ASP A N 1
ATOM 710 C CA . ASP A 1 87 ? -15.410 -6.206 -6.305 1.00 98.19 87 ASP A CA 1
ATOM 711 C C . ASP A 1 87 ? -14.420 -6.202 -5.136 1.00 98.19 87 ASP A C 1
ATOM 713 O O . ASP A 1 87 ? -14.547 -7.026 -4.229 1.00 98.19 87 ASP A O 1
ATOM 717 N N . LEU A 1 88 ? -13.489 -5.245 -5.088 1.00 97.25 88 LEU A N 1
ATOM 718 C CA . LEU A 1 88 ? -12.594 -5.063 -3.940 1.00 97.25 88 LEU A CA 1
ATOM 719 C C . LEU A 1 88 ? -13.382 -4.749 -2.663 1.00 97.25 88 LEU A C 1
ATOM 721 O O . LEU A 1 88 ? -13.140 -5.358 -1.617 1.00 97.25 88 LEU A O 1
ATOM 725 N N . TYR A 1 89 ? -14.365 -3.849 -2.746 1.00 98.06 89 TYR A N 1
ATOM 726 C CA . TYR A 1 89 ? -15.230 -3.529 -1.606 1.00 98.06 89 TYR A CA 1
ATOM 727 C C . TYR A 1 89 ? -16.027 -4.749 -1.157 1.00 98.06 89 TYR A C 1
ATOM 729 O O . TYR A 1 89 ? -16.117 -5.032 0.039 1.00 98.06 89 TYR A O 1
ATOM 737 N N . ARG A 1 90 ? -16.547 -5.526 -2.111 1.00 98.44 90 ARG A N 1
ATOM 738 C CA . ARG A 1 90 ? -17.261 -6.772 -1.834 1.00 98.44 90 ARG A CA 1
ATOM 739 C C . ARG A 1 90 ? -16.379 -7.778 -1.102 1.00 98.44 90 ARG A C 1
ATOM 741 O O . ARG A 1 90 ? -16.843 -8.365 -0.127 1.00 98.44 90 ARG A O 1
ATOM 748 N N . VAL A 1 91 ? -15.121 -7.955 -1.514 1.00 97.88 91 VAL A N 1
ATOM 749 C CA . VAL A 1 91 ? -14.163 -8.836 -0.824 1.00 97.88 9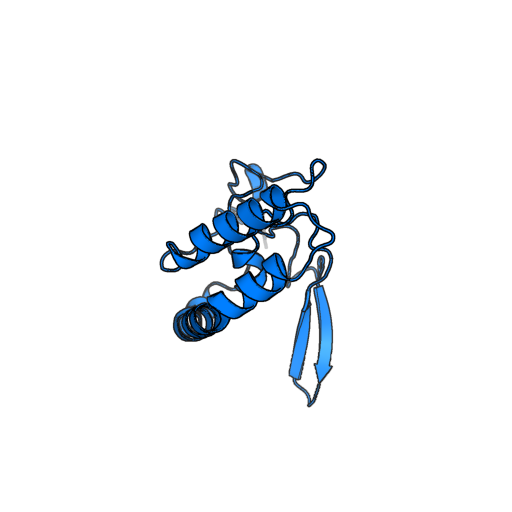1 VAL A CA 1
ATOM 750 C C . VAL A 1 91 ? -14.007 -8.407 0.636 1.00 97.88 91 VAL A C 1
ATOM 752 O O . VAL A 1 91 ? -14.209 -9.233 1.529 1.00 97.88 91 VAL A O 1
ATOM 755 N N . ILE A 1 92 ? -13.764 -7.118 0.897 1.00 97.94 92 ILE A N 1
ATOM 756 C CA . ILE A 1 92 ? -13.620 -6.588 2.263 1.00 97.94 92 ILE A CA 1
ATOM 757 C C . ILE A 1 92 ? -14.899 -6.825 3.076 1.00 97.94 92 ILE A C 1
ATOM 759 O O . ILE A 1 92 ? -14.854 -7.423 4.153 1.00 97.94 92 ILE A O 1
ATOM 763 N N . TYR A 1 93 ? -16.059 -6.425 2.550 1.00 98.31 93 TYR A N 1
ATOM 764 C CA . TYR A 1 93 ? -17.344 -6.569 3.238 1.00 98.31 93 TYR A CA 1
ATOM 765 C C . TYR A 1 93 ? -17.780 -8.018 3.453 1.00 98.31 93 TYR A C 1
ATOM 767 O O . TYR A 1 93 ? -18.494 -8.305 4.423 1.00 98.31 93 TYR A O 1
ATOM 775 N N . SER A 1 94 ? -17.347 -8.941 2.596 1.00 98.06 94 SER A N 1
ATOM 776 C CA . SER A 1 94 ? -17.618 -10.373 2.733 1.00 98.06 94 SER A CA 1
ATOM 777 C C . SER A 1 94 ? -16.793 -11.033 3.840 1.00 98.06 94 SER A C 1
ATOM 779 O O . SER A 1 94 ? -17.226 -12.036 4.408 1.00 98.06 94 SER A O 1
ATOM 781 N N . PHE A 1 95 ? -15.652 -10.453 4.222 1.00 97.56 95 PHE A N 1
ATOM 782 C CA . PHE A 1 95 ? -14.775 -11.027 5.234 1.00 97.56 95 PHE A CA 1
ATOM 783 C C . PHE A 1 95 ? -15.289 -10.739 6.655 1.00 97.56 95 PHE A C 1
ATOM 785 O O . PHE A 1 95 ? -14.904 -9.783 7.335 1.00 97.56 95 PHE A O 1
ATOM 792 N N . LYS A 1 96 ? -16.204 -11.595 7.124 1.00 96.81 96 LYS A N 1
ATOM 793 C CA . LYS A 1 96 ? -16.917 -11.419 8.404 1.00 96.81 96 LYS A CA 1
ATOM 794 C C . LYS A 1 96 ? -16.061 -11.611 9.660 1.00 96.81 96 LYS A C 1
ATOM 796 O O . LYS A 1 96 ? -16.537 -11.307 10.746 1.00 96.81 96 LYS A O 1
ATOM 801 N N . ARG A 1 97 ? -14.812 -12.073 9.522 1.00 97.19 97 ARG A N 1
ATOM 802 C CA . ARG A 1 97 ? -13.865 -12.207 10.644 1.00 97.19 97 ARG A CA 1
ATOM 803 C C . ARG A 1 97 ? -13.301 -10.870 11.128 1.00 97.19 97 ARG A C 1
ATOM 805 O O . ARG A 1 97 ? -12.877 -10.787 12.273 1.00 97.19 97 ARG A O 1
ATOM 812 N N . LEU A 1 98 ? -13.296 -9.840 10.282 1.00 95.81 98 LEU A N 1
ATOM 813 C CA . LEU A 1 98 ? -13.010 -8.473 10.722 1.00 95.81 98 LEU A CA 1
ATOM 814 C 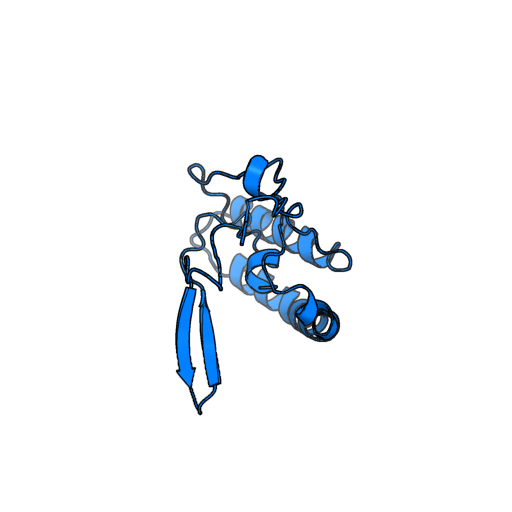C . LEU A 1 98 ? -14.259 -7.858 11.359 1.00 95.81 98 LEU A C 1
ATOM 816 O O . LEU A 1 98 ? -15.383 -8.244 11.035 1.00 95.81 98 LEU A O 1
ATOM 820 N N . ASN A 1 99 ? -14.094 -6.892 12.257 1.00 96.62 99 ASN A N 1
ATOM 821 C CA . ASN A 1 99 ? -15.240 -6.132 12.755 1.00 96.62 99 ASN A CA 1
ATOM 822 C C . ASN A 1 99 ? -15.751 -5.150 11.663 1.00 96.62 99 ASN A C 1
ATOM 824 O O . ASN A 1 99 ? -15.042 -4.896 10.682 1.00 96.62 99 ASN A O 1
ATOM 828 N N . PRO A 1 100 ? -16.990 -4.633 11.774 1.00 97.88 100 PRO A N 1
ATOM 829 C CA . PRO A 1 100 ? -17.541 -3.685 10.803 1.00 97.88 100 PRO A CA 1
ATOM 830 C C . PRO A 1 100 ? -16.704 -2.416 10.621 1.00 97.88 100 PRO A C 1
ATOM 832 O O . PRO A 1 100 ? -16.413 -2.060 9.482 1.00 97.88 100 PRO A O 1
ATOM 835 N N . ASP A 1 101 ? -16.247 -1.804 11.712 1.00 97.50 101 ASP A N 1
ATOM 836 C CA . ASP A 1 101 ? -15.528 -0.527 11.672 1.00 97.50 101 ASP A CA 1
ATOM 837 C C . ASP A 1 101 ? -14.201 -0.629 10.913 1.00 97.50 101 ASP A C 1
ATOM 839 O O . ASP A 1 101 ? -13.876 0.242 10.106 1.00 97.50 101 ASP A O 1
ATOM 843 N N . THR A 1 102 ? -13.452 -1.716 11.115 1.00 96.94 102 THR A N 1
ATOM 844 C CA . THR A 1 102 ? -12.211 -2.011 10.392 1.00 96.94 102 THR A CA 1
ATOM 845 C C . THR A 1 102 ? -12.483 -2.177 8.903 1.00 96.94 102 THR A C 1
ATOM 847 O O . THR A 1 102 ? -11.759 -1.616 8.085 1.00 96.94 102 THR A O 1
ATOM 850 N N . ARG A 1 103 ? -13.552 -2.887 8.521 1.00 98.12 103 ARG A N 1
ATOM 851 C CA . ARG A 1 103 ? -13.926 -3.011 7.104 1.00 98.12 103 ARG A CA 1
ATOM 852 C C . ARG A 1 103 ? -14.251 -1.656 6.487 1.00 98.12 103 ARG A C 1
ATOM 854 O O . ARG A 1 103 ? -13.778 -1.364 5.392 1.00 98.12 103 ARG A O 1
ATOM 861 N N . ASP A 1 104 ? -14.990 -0.814 7.201 1.00 98.25 104 ASP A N 1
ATOM 862 C CA . ASP A 1 104 ? -15.311 0.531 6.729 1.00 98.25 104 ASP A CA 1
ATOM 863 C C . ASP A 1 104 ? -14.066 1.422 6.633 1.00 98.25 104 ASP A C 1
ATOM 865 O O . ASP A 1 104 ? -13.942 2.213 5.702 1.00 98.25 104 ASP A O 1
ATOM 869 N N . GLN A 1 105 ? -13.118 1.303 7.567 1.00 97.50 105 GLN A N 1
ATOM 870 C CA . GLN A 1 105 ? -11.832 2.003 7.496 1.00 97.50 105 GLN A CA 1
ATOM 871 C C . GLN A 1 105 ? -11.022 1.568 6.270 1.00 97.50 105 GLN A C 1
ATOM 873 O O . GLN A 1 105 ? -10.521 2.428 5.546 1.00 97.50 105 GLN A O 1
ATOM 878 N N . MET A 1 106 ? -10.951 0.264 5.992 1.00 98.25 106 MET A N 1
ATOM 879 C CA . MET A 1 106 ? -10.276 -0.268 4.806 1.00 98.25 106 MET A CA 1
ATOM 880 C C . MET A 1 106 ? -10.910 0.256 3.511 1.00 98.25 106 MET A C 1
ATOM 882 O O . MET A 1 106 ? -10.200 0.710 2.613 1.00 98.25 106 MET A O 1
ATOM 886 N N . VAL A 1 107 ? -12.244 0.246 3.416 1.00 98.31 107 VAL A N 1
ATOM 887 C CA . VAL A 1 107 ? -12.964 0.770 2.244 1.00 98.31 107 VAL A CA 1
ATOM 888 C C . VAL A 1 107 ? -12.744 2.272 2.091 1.00 98.31 107 VAL A C 1
ATOM 890 O O . VAL A 1 107 ? -12.359 2.709 1.008 1.00 98.31 107 VAL A O 1
ATOM 893 N N . ARG A 1 108 ? -12.874 3.060 3.168 1.00 97.94 108 ARG A N 1
ATOM 894 C CA . ARG A 1 108 ? -12.569 4.502 3.151 1.00 97.94 108 ARG A CA 1
ATOM 895 C C . ARG A 1 108 ? -11.144 4.776 2.685 1.00 97.94 108 ARG A C 1
ATOM 897 O O . ARG A 1 108 ? -10.928 5.694 1.897 1.00 97.94 108 ARG A O 1
ATOM 904 N N . TYR A 1 109 ? -10.175 3.975 3.125 1.00 97.75 109 TYR A N 1
ATOM 905 C CA . TYR A 1 109 ? -8.802 4.102 2.657 1.00 97.75 109 TYR A CA 1
ATOM 906 C C . TYR A 1 109 ? -8.702 3.857 1.148 1.00 97.75 109 TYR A C 1
ATOM 908 O O . TYR A 1 109 ? -8.143 4.699 0.443 1.00 97.75 109 TYR A O 1
ATOM 916 N N . LEU A 1 110 ? -9.296 2.784 0.619 1.00 97.44 110 LEU A N 1
ATOM 917 C CA . LEU A 1 110 ? -9.328 2.530 -0.827 1.00 97.44 110 LEU A CA 1
ATOM 918 C C . LEU A 1 110 ? -10.063 3.626 -1.611 1.00 97.44 110 LEU A C 1
ATOM 920 O O . LEU A 1 110 ? -9.609 4.013 -2.682 1.00 97.44 110 LEU A O 1
ATOM 924 N N . GLU A 1 111 ? -11.158 4.183 -1.092 1.00 96.88 111 GLU A N 1
ATOM 925 C CA . GLU A 1 111 ? -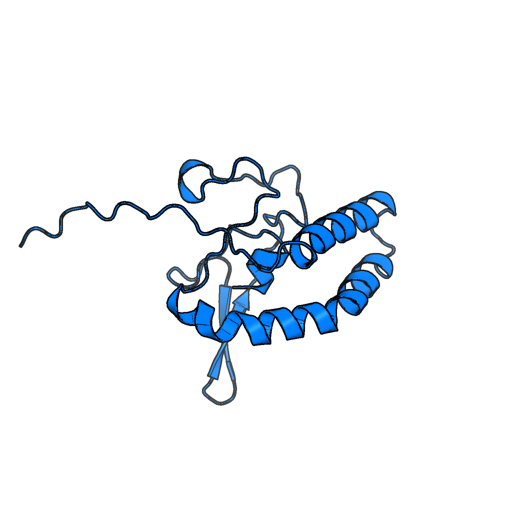11.848 5.309 -1.734 1.00 96.88 111 GLU A CA 1
ATOM 926 C C . GLU A 1 111 ? -10.922 6.507 -1.956 1.00 96.88 111 GLU A C 1
ATOM 928 O O . GLU A 1 111 ? -11.013 7.163 -2.991 1.00 96.88 111 GLU A O 1
ATOM 933 N N . THR A 1 112 ? -10.010 6.797 -1.021 1.00 95.56 112 THR A N 1
ATOM 934 C CA . THR A 1 112 ? -9.041 7.890 -1.215 1.00 95.56 112 THR A CA 1
ATOM 935 C C . THR A 1 112 ? -8.084 7.636 -2.380 1.00 95.56 112 THR A C 1
ATOM 937 O O . THR A 1 112 ? -7.625 8.599 -2.989 1.00 95.56 112 THR A O 1
ATOM 940 N N . PHE A 1 113 ? -7.795 6.372 -2.714 1.00 95.00 113 PHE A N 1
ATOM 941 C CA . PHE A 1 113 ? -7.032 6.028 -3.914 1.00 95.00 113 PHE A CA 1
ATOM 942 C C . PHE A 1 113 ? -7.858 6.325 -5.166 1.00 95.00 113 PHE A C 1
ATOM 944 O O . PHE A 1 113 ? -7.397 7.064 -6.028 1.00 95.00 113 PHE A O 1
ATOM 951 N N . PHE A 1 114 ? -9.094 5.827 -5.237 1.00 93.56 114 PHE A N 1
ATOM 952 C CA . PHE A 1 114 ? -9.952 6.012 -6.413 1.00 93.56 114 PHE A CA 1
ATOM 953 C C . PHE A 1 114 ? -10.359 7.476 -6.647 1.00 93.56 114 PHE A C 1
ATOM 955 O O . PHE A 1 114 ? -10.481 7.900 -7.790 1.00 93.56 114 PHE A O 1
ATOM 962 N N . LYS A 1 115 ? -10.495 8.287 -5.587 1.00 92.00 115 LYS A N 1
ATOM 963 C CA . LYS A 1 115 ? -10.779 9.732 -5.700 1.00 92.00 115 LYS A CA 1
ATOM 964 C C . LYS A 1 115 ? -9.580 10.551 -6.198 1.00 92.00 115 LYS A C 1
ATOM 966 O O . LYS A 1 115 ? -9.787 11.587 -6.821 1.00 92.00 115 LYS A O 1
ATOM 971 N N . ASN A 1 116 ? -8.348 10.106 -5.926 1.00 81.06 116 ASN A N 1
ATOM 972 C CA . ASN A 1 116 ? -7.114 10.863 -6.190 1.00 81.06 116 ASN A CA 1
ATOM 973 C C . ASN A 1 116 ? -6.171 10.182 -7.201 1.00 81.06 116 ASN A C 1
ATOM 975 O O . ASN A 1 116 ? -4.999 10.545 -7.291 1.00 81.06 116 ASN A O 1
ATOM 979 N N . ASN A 1 117 ? -6.645 9.194 -7.963 1.00 68.31 117 ASN A N 1
ATOM 980 C CA . ASN A 1 117 ? -5.803 8.358 -8.828 1.00 68.31 117 ASN A CA 1
ATOM 981 C C . ASN A 1 117 ? -5.103 9.116 -9.974 1.00 68.31 117 ASN A C 1
ATOM 983 O O . ASN A 1 117 ? -4.146 8.593 -10.534 1.00 68.31 117 ASN A O 1
ATOM 987 N N . ASN A 1 118 ? -5.502 10.349 -10.289 1.00 67.06 118 ASN A N 1
ATOM 988 C CA . ASN A 1 118 ? -4.898 11.129 -11.374 1.00 67.06 118 ASN A CA 1
ATOM 989 C C . ASN A 1 118 ? -3.490 11.674 -11.067 1.00 67.06 118 ASN A C 1
ATOM 991 O O . ASN A 1 118 ? -2.801 12.076 -12.000 1.00 67.06 118 ASN A O 1
ATOM 995 N N . ASN A 1 119 ? -3.049 11.678 -9.801 1.00 76.25 119 ASN A N 1
ATOM 996 C CA . ASN A 1 119 ? -1.752 12.230 -9.399 1.00 76.25 119 ASN A CA 1
ATOM 997 C C . ASN A 1 119 ? -0.990 11.242 -8.511 1.00 76.25 119 ASN A C 1
ATOM 999 O O . ASN A 1 119 ? -1.228 11.162 -7.306 1.00 76.25 119 ASN A O 1
ATOM 1003 N N . LEU A 1 120 ? -0.047 10.499 -9.095 1.00 86.00 120 LEU A N 1
ATOM 1004 C CA . LEU A 1 120 ? 0.847 9.653 -8.311 1.00 86.00 120 LEU A CA 1
ATOM 1005 C C . LEU A 1 120 ? 1.833 10.494 -7.496 1.00 86.00 120 LEU A C 1
ATOM 1007 O O . LEU A 1 120 ? 2.495 11.389 -8.018 1.00 86.00 120 LEU A O 1
ATOM 1011 N N . THR A 1 121 ? 1.988 10.131 -6.227 1.00 88.31 121 THR A N 1
ATOM 1012 C CA . THR A 1 121 ? 3.036 10.667 -5.354 1.00 88.31 121 THR A CA 1
ATOM 1013 C C . THR A 1 121 ? 4.284 9.810 -5.496 1.00 88.31 121 THR A C 1
ATOM 1015 O O . THR A 1 121 ? 4.247 8.622 -5.179 1.00 88.31 121 THR A O 1
ATOM 1018 N N . PHE A 1 122 ? 5.392 10.391 -5.944 1.00 88.19 122 PHE A N 1
ATOM 1019 C CA . PHE A 1 122 ? 6.677 9.700 -6.053 1.00 88.19 122 PHE A CA 1
ATOM 1020 C C . PHE A 1 122 ? 7.525 9.917 -4.801 1.00 88.19 122 PHE A C 1
ATOM 1022 O O . PHE A 1 122 ? 7.378 10.923 -4.103 1.00 88.19 122 PHE A O 1
ATOM 1029 N N . ALA A 1 123 ? 8.432 8.978 -4.526 1.00 84.94 123 ALA A N 1
ATOM 1030 C CA . ALA A 1 123 ? 9.457 9.193 -3.513 1.00 84.94 123 ALA A CA 1
ATOM 1031 C C . ALA A 1 123 ? 10.331 10.397 -3.920 1.00 84.94 123 ALA A C 1
ATOM 1033 O O . ALA A 1 123 ? 10.566 10.596 -5.117 1.00 84.94 123 ALA A O 1
ATOM 1034 N N . PRO A 1 124 ? 10.839 11.194 -2.962 1.00 81.69 124 PRO A N 1
ATOM 1035 C CA . PRO A 1 124 ? 11.788 12.249 -3.283 1.00 81.69 124 PRO A CA 1
ATOM 1036 C C . PRO A 1 124 ? 12.991 11.652 -4.020 1.00 81.69 124 PRO A C 1
ATOM 1038 O O . PRO A 1 124 ? 13.478 10.577 -3.657 1.00 81.69 124 PRO A O 1
ATOM 1041 N N . VAL A 1 125 ? 13.468 12.349 -5.057 1.00 64.25 125 VAL A N 1
ATOM 1042 C CA . VAL A 1 125 ? 14.655 11.940 -5.816 1.00 64.25 125 VAL A CA 1
ATOM 1043 C C . VAL A 1 125 ? 15.790 11.716 -4.823 1.00 64.25 125 VAL A C 1
ATOM 1045 O O . VAL A 1 125 ? 16.216 12.644 -4.132 1.00 64.25 125 VAL A O 1
ATOM 1048 N N . ARG A 1 126 ? 16.284 10.474 -4.729 1.00 51.56 126 ARG A N 1
ATOM 1049 C CA . ARG A 1 126 ? 17.538 10.211 -4.025 1.00 51.56 126 ARG A CA 1
ATOM 1050 C C . ARG A 1 126 ? 18.591 11.039 -4.745 1.00 51.56 126 ARG A C 1
ATOM 1052 O O . ARG A 1 126 ? 18.838 10.803 -5.922 1.00 51.56 126 ARG A O 1
ATOM 1059 N N . SER A 1 127 ? 19.195 12.006 -4.062 1.00 34.91 127 SER A N 1
ATOM 1060 C CA . SER A 1 127 ? 20.374 12.694 -4.570 1.00 34.91 127 SER A CA 1
ATOM 1061 C C . SER A 1 127 ? 21.463 11.642 -4.796 1.00 34.91 127 SER A C 1
ATOM 1063 O O . SER A 1 127 ? 22.180 11.266 -3.869 1.00 34.91 127 SER A O 1
ATOM 1065 N N . THR A 1 128 ? 21.577 11.115 -6.011 1.00 37.91 128 THR A N 1
ATOM 1066 C CA . THR A 1 128 ? 22.727 10.319 -6.429 1.00 37.91 128 THR A CA 1
ATOM 1067 C C . THR A 1 128 ? 23.877 11.286 -6.675 1.00 37.91 128 THR A C 1
ATOM 1069 O O . THR A 1 128 ? 24.256 11.557 -7.807 1.00 37.91 128 THR A O 1
ATOM 1072 N N . VAL A 1 129 ? 24.407 11.850 -5.592 1.00 38.19 129 VAL A N 1
ATOM 1073 C CA . VAL A 1 129 ? 25.752 12.422 -5.560 1.00 38.19 129 VAL A CA 1
ATOM 1074 C C . VAL A 1 129 ? 26.532 11.574 -4.568 1.00 38.19 129 VAL A C 1
ATOM 1076 O O . VAL A 1 129 ? 26.716 11.912 -3.405 1.00 38.19 129 VAL A O 1
ATOM 1079 N N . ALA A 1 130 ? 26.906 10.388 -5.029 1.00 37.00 130 ALA A N 1
ATOM 1080 C CA . ALA A 1 130 ? 27.920 9.568 -4.398 1.00 37.00 130 ALA A CA 1
ATOM 1081 C C . ALA A 1 130 ? 28.824 9.057 -5.518 1.00 37.00 130 ALA A C 1
ATOM 1083 O O . ALA A 1 130 ? 28.600 7.993 -6.081 1.00 37.00 130 ALA A O 1
ATOM 1084 N N . ASN A 1 131 ? 29.771 9.921 -5.889 1.00 39.47 131 ASN A N 1
ATOM 1085 C CA . ASN A 1 131 ? 31.119 9.592 -6.340 1.00 39.47 131 ASN A CA 1
ATOM 1086 C C . ASN A 1 131 ? 31.272 8.253 -7.077 1.00 39.47 131 ASN A C 1
ATOM 1088 O O . ASN A 1 131 ? 31.748 7.276 -6.506 1.00 39.47 131 ASN A O 1
ATOM 1092 N N . ALA A 1 132 ? 30.983 8.255 -8.375 1.00 37.56 132 ALA A N 1
ATOM 1093 C CA . ALA A 1 132 ? 31.826 7.522 -9.309 1.00 37.56 132 ALA A CA 1
ATOM 1094 C C . ALA A 1 132 ? 32.882 8.519 -9.814 1.00 37.56 132 ALA A C 1
ATOM 1096 O O . ALA A 1 132 ? 32.680 9.212 -10.808 1.00 37.56 132 ALA A O 1
ATOM 1097 N N . ALA A 1 133 ? 33.943 8.686 -9.023 1.00 31.86 133 ALA A N 1
ATOM 1098 C CA . ALA A 1 133 ? 35.204 9.246 -9.501 1.00 31.86 133 ALA A CA 1
ATOM 1099 C C . ALA A 1 133 ? 35.977 8.122 -10.236 1.00 31.86 133 ALA A C 1
ATOM 1101 O O . ALA A 1 133 ? 35.671 6.953 -9.986 1.00 31.86 133 ALA A O 1
ATOM 1102 N N . PRO A 1 134 ? 36.877 8.480 -11.168 1.00 41.03 134 PRO A N 1
ATOM 1103 C CA . PRO A 1 134 ? 37.197 7.715 -12.378 1.00 41.03 134 PRO A CA 1
ATOM 1104 C C . PRO A 1 134 ? 37.930 6.391 -12.150 1.00 41.03 134 PRO A C 1
ATOM 1106 O O . PRO A 1 134 ? 38.677 6.282 -11.152 1.00 41.03 134 PRO A O 1
#

Sequence (134 aa):
ALFEYMIGNADWEITYSKNVKYVTKNDILVPIPYDFDFSGLVGASYATYSRKQYGQLNLQDRVYLGFERSTVDLKATMAYFEEKKDDLYRVIYSFKRLNPDTRDQMVRYLETFFKNNNNLTFAPVRSTVANAAP

Secondary structure (DSSP, 8-state):
-HHHHHHT--S-BTTTTBTEEEEEETTEEEEEE---TTSTTT--TT----HHHH--SSTT---B-S-GGGGGGHHHHHHHHHHTHHHHHHHHHH-TTS-HHHHHHHHHHHHHHHHSTTSPPBPPPP---S----